Protein AF-A0AAJ0CCY1-F1 (afdb_monomer)

Secondary structure (DSSP, 8-state):
-HHHHHHSTTS-HHHHHHHHHHHHHHHHHHHHHHHHHHHHHHHHHHHGGGSS--HHHHHHHHHHHHHTTTT-HHHHHHHHHHHHHHHHHHHHHHHHT--

Organism: NCBI:txid1105319

Structure (mmCIF, N/CA/C/O backbone):
data_AF-A0AAJ0CCY1-F1
#
_entry.id   AF-A0AAJ0CCY1-F1
#
loop_
_atom_site.group_PDB
_atom_site.id
_atom_site.type_symbol
_atom_site.label_atom_id
_atom_site.label_alt_id
_atom_site.label_comp_id
_atom_site.label_asym_id
_atom_site.label_entity_id
_atom_site.label_seq_id
_atom_site.pdbx_PDB_ins_code
_atom_site.Cartn_x
_atom_site.Cartn_y
_atom_site.Cartn_z
_atom_site.occupancy
_atom_site.B_iso_or_equiv
_atom_site.auth_seq_id
_atom_site.auth_comp_id
_atom_site.auth_asym_id
_atom_site.auth_atom_id
_atom_site.pdbx_PDB_model_num
ATOM 1 N N . MET A 1 1 ? -2.735 11.083 -23.731 1.00 48.47 1 MET A N 1
ATOM 2 C CA . MET A 1 1 ? -1.943 9.843 -23.910 1.00 48.47 1 MET A CA 1
ATOM 3 C C . MET A 1 1 ? -0.911 9.973 -25.030 1.00 48.47 1 MET A C 1
ATOM 5 O O . MET A 1 1 ? 0.237 9.636 -24.783 1.00 48.47 1 MET A O 1
ATOM 9 N N . GLU A 1 2 ? -1.261 10.503 -26.210 1.00 50.25 2 GLU A N 1
ATOM 10 C CA . GLU A 1 2 ? -0.321 10.632 -27.346 1.00 50.25 2 GLU A CA 1
ATOM 11 C C . GLU A 1 2 ? 0.905 11.535 -27.097 1.00 50.25 2 GLU A C 1
ATOM 13 O O . GLU A 1 2 ? 1.977 11.270 -27.636 1.00 50.25 2 GLU A O 1
ATOM 18 N N . GLU A 1 3 ? 0.796 12.586 -26.277 1.00 50.81 3 GLU A N 1
ATOM 19 C CA . GLU A 1 3 ? 1.917 13.520 -26.053 1.00 50.81 3 GLU A CA 1
ATOM 20 C C . GLU A 1 3 ? 3.032 12.962 -25.153 1.00 50.81 3 GLU A C 1
ATOM 22 O O . GLU A 1 3 ? 4.199 13.289 -25.356 1.00 50.81 3 GLU A O 1
ATOM 27 N N . VAL A 1 4 ? 2.707 12.072 -24.208 1.00 50.19 4 VAL A N 1
ATOM 28 C CA . VAL A 1 4 ? 3.695 11.458 -23.298 1.00 50.19 4 VAL A CA 1
ATOM 29 C C . VAL A 1 4 ? 4.515 10.387 -24.027 1.00 50.19 4 VAL A C 1
ATOM 31 O O . VAL A 1 4 ? 5.731 10.315 -23.864 1.00 50.19 4 VAL A O 1
ATOM 34 N N . GLN A 1 5 ? 3.877 9.613 -24.914 1.00 43.66 5 GLN A N 1
ATOM 35 C CA . GLN A 1 5 ? 4.558 8.631 -25.770 1.00 43.66 5 GLN A CA 1
ATOM 36 C C . GLN A 1 5 ? 5.524 9.272 -26.775 1.00 43.66 5 GLN A C 1
ATOM 38 O O . GLN A 1 5 ? 6.540 8.668 -27.109 1.00 43.66 5 GLN A O 1
ATOM 43 N N . LYS A 1 6 ? 5.243 10.497 -27.241 1.00 52.50 6 LYS A N 1
ATOM 44 C CA . LYS A 1 6 ? 6.145 11.233 -28.142 1.00 52.50 6 LYS A CA 1
ATOM 45 C C . LYS A 1 6 ? 7.454 11.664 -27.476 1.00 52.50 6 LYS A C 1
ATOM 47 O O . LYS A 1 6 ? 8.451 11.789 -28.179 1.00 52.50 6 LYS A O 1
ATOM 52 N N . GLN A 1 7 ? 7.464 11.891 -26.159 1.00 49.94 7 GLN A N 1
ATOM 53 C CA . GLN A 1 7 ? 8.676 12.289 -25.426 1.00 49.94 7 GLN A CA 1
ATOM 54 C C . GLN A 1 7 ? 9.554 11.100 -25.008 1.00 49.94 7 GLN A C 1
ATOM 56 O O . GLN A 1 7 ? 10.761 11.271 -24.865 1.00 49.94 7 GLN A O 1
ATOM 61 N N . PHE A 1 8 ? 8.979 9.901 -24.867 1.00 49.16 8 PHE A N 1
ATOM 62 C CA . PHE A 1 8 ? 9.696 8.687 -24.456 1.00 49.16 8 PHE A CA 1
ATOM 63 C C . PHE A 1 8 ? 9.379 7.507 -25.395 1.00 49.16 8 PHE A C 1
ATOM 65 O O . PHE A 1 8 ? 8.685 6.562 -25.003 1.00 49.16 8 PHE A O 1
ATOM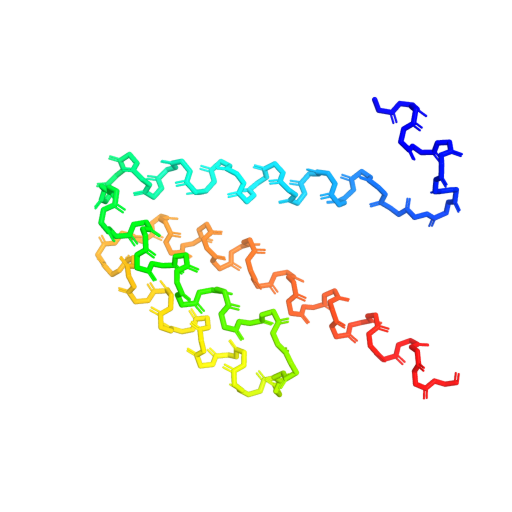 72 N N . PRO A 1 9 ? 9.841 7.553 -26.660 1.00 40.97 9 PRO A N 1
ATOM 73 C CA . PRO A 1 9 ? 9.605 6.474 -27.611 1.00 40.97 9 PRO A CA 1
ATOM 74 C C . PRO A 1 9 ? 10.311 5.192 -27.144 1.00 40.97 9 PRO A C 1
ATOM 76 O O . PRO A 1 9 ? 11.525 5.172 -26.966 1.00 40.97 9 PRO A O 1
ATOM 79 N N . GLY A 1 10 ? 9.545 4.116 -26.944 1.00 50.16 10 GLY A N 1
ATOM 80 C CA . GLY A 1 10 ? 10.052 2.808 -26.498 1.00 50.16 10 GLY A CA 1
ATOM 81 C C . GLY A 1 10 ? 9.885 2.521 -25.003 1.00 50.16 10 GLY A C 1
ATOM 82 O O . GLY A 1 10 ? 10.085 1.385 -24.586 1.00 50.16 10 GLY A O 1
ATOM 83 N N . SER A 1 11 ? 9.463 3.502 -24.203 1.00 53.81 11 SER A N 1
ATOM 84 C CA . SER A 1 11 ? 9.070 3.270 -22.811 1.00 53.81 11 SER A CA 1
ATOM 85 C C . SER A 1 11 ? 7.595 2.874 -22.742 1.00 53.81 11 SER A C 1
ATOM 87 O O . SER A 1 11 ? 6.750 3.509 -23.382 1.00 53.81 11 SER A O 1
ATOM 89 N N . ASP A 1 12 ? 7.263 1.859 -21.937 1.00 63.53 12 ASP A N 1
ATOM 90 C CA . ASP A 1 12 ? 5.876 1.474 -21.641 1.00 63.53 12 ASP A CA 1
ATOM 91 C C . ASP A 1 12 ? 5.213 2.493 -20.693 1.00 63.53 12 ASP A C 1
ATOM 93 O O . ASP A 1 12 ? 4.877 2.251 -19.533 1.00 63.53 12 ASP A O 1
ATOM 97 N N . THR A 1 13 ? 5.063 3.704 -21.221 1.00 57.88 13 THR A N 1
ATOM 98 C CA . THR A 1 13 ? 4.455 4.866 -20.571 1.00 57.88 13 THR A CA 1
ATOM 99 C C . THR A 1 13 ? 3.000 4.616 -20.193 1.00 57.88 13 THR A C 1
ATOM 101 O O . THR A 1 13 ? 2.503 5.237 -19.258 1.00 57.88 13 THR A O 1
ATOM 104 N N . LYS A 1 14 ? 2.314 3.688 -20.873 1.00 63.44 14 LYS A N 1
ATOM 105 C CA . LYS A 1 14 ? 0.948 3.288 -20.533 1.00 63.44 14 LYS A CA 1
ATOM 106 C C . LYS A 1 14 ? 0.930 2.499 -19.226 1.00 63.44 14 LYS A C 1
ATOM 108 O O . LYS A 1 14 ? 0.212 2.892 -18.313 1.00 63.44 14 LYS A O 1
ATOM 113 N N . THR A 1 15 ? 1.752 1.458 -19.107 1.00 64.06 15 THR A N 1
ATOM 114 C CA . THR A 1 15 ? 1.867 0.673 -17.869 1.00 64.06 15 THR A CA 1
ATOM 115 C C . THR A 1 15 ? 2.328 1.541 -16.696 1.00 64.06 15 THR A C 1
ATOM 117 O O . THR A 1 15 ? 1.788 1.429 -15.594 1.00 64.06 15 THR A O 1
ATOM 120 N N . MET A 1 16 ? 3.247 2.481 -16.946 1.00 58.09 16 MET A N 1
ATOM 121 C CA . MET A 1 16 ? 3.691 3.468 -15.956 1.00 58.09 16 MET A CA 1
ATOM 122 C C . MET A 1 16 ? 2.548 4.387 -15.486 1.00 58.09 16 MET A C 1
ATOM 124 O O . MET A 1 16 ? 2.356 4.554 -14.283 1.00 58.09 16 MET A O 1
ATOM 12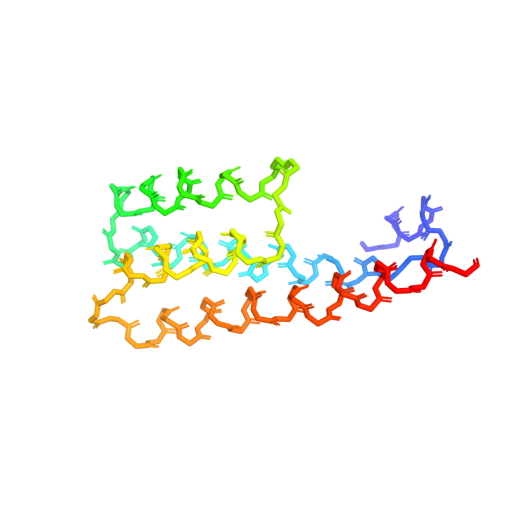8 N N . LEU A 1 17 ? 1.757 4.950 -16.408 1.00 63.25 17 LEU A N 1
ATOM 129 C CA . LEU A 1 17 ? 0.619 5.819 -16.076 1.00 63.25 17 LEU A CA 1
ATOM 130 C C . LEU A 1 17 ? -0.499 5.062 -15.350 1.00 63.25 17 LEU A C 1
ATOM 132 O O . LEU A 1 17 ? -1.044 5.562 -14.370 1.00 63.25 17 LEU A O 1
ATOM 136 N N . GLU A 1 18 ? -0.815 3.844 -15.786 1.00 66.31 18 GLU A N 1
ATOM 137 C CA . GLU A 1 18 ? -1.785 2.988 -15.099 1.00 66.31 18 GLU A CA 1
ATOM 138 C C . GLU A 1 18 ? -1.289 2.591 -13.696 1.00 66.31 18 GLU A C 1
ATOM 140 O O . GLU A 1 18 ? -2.089 2.461 -12.772 1.00 66.31 18 GLU A O 1
ATOM 145 N N . GLY A 1 19 ? 0.025 2.422 -13.511 1.00 66.06 19 GLY A N 1
ATOM 146 C CA . GLY A 1 19 ? 0.650 2.217 -12.203 1.00 66.06 19 GLY A CA 1
ATOM 147 C C . GLY A 1 19 ? 0.507 3.428 -11.284 1.00 66.06 19 GLY A C 1
ATOM 148 O O . GLY A 1 19 ? 0.103 3.270 -10.134 1.00 66.06 19 GLY A O 1
ATOM 149 N N . MET A 1 20 ? 0.762 4.631 -11.806 1.00 65.56 20 MET A N 1
ATOM 150 C CA . MET A 1 20 ? 0.574 5.886 -11.070 1.00 65.56 20 MET A CA 1
ATOM 151 C C . MET A 1 20 ? -0.885 6.090 -10.658 1.00 65.56 20 MET A C 1
ATOM 153 O O . MET A 1 20 ? -1.147 6.398 -9.500 1.00 65.56 20 MET A O 1
ATOM 157 N N . GLN A 1 21 ? -1.831 5.851 -11.570 1.00 67.31 21 GLN A N 1
ATOM 158 C CA . GLN A 1 21 ? -3.257 5.992 -11.280 1.00 67.31 21 GLN A CA 1
ATOM 159 C C . GLN A 1 21 ? -3.718 5.016 -10.188 1.00 67.31 21 GLN A C 1
ATOM 161 O O . GLN A 1 21 ? -4.350 5.440 -9.226 1.00 67.31 21 GLN A O 1
ATOM 166 N N . ARG A 1 22 ? -3.323 3.735 -10.269 1.00 71.44 22 ARG A N 1
ATOM 167 C CA . ARG A 1 22 ? -3.624 2.742 -9.219 1.00 71.44 22 ARG A CA 1
ATOM 168 C C . ARG A 1 22 ? -3.053 3.133 -7.856 1.00 71.44 22 ARG A C 1
ATOM 170 O O . ARG A 1 22 ? -3.689 2.872 -6.840 1.00 71.44 22 ARG A O 1
ATOM 177 N N . ASN A 1 23 ? -1.863 3.735 -7.830 1.00 74.75 23 ASN A N 1
ATOM 178 C CA . ASN A 1 23 ? -1.258 4.211 -6.590 1.00 74.75 23 ASN A CA 1
ATOM 179 C C . ASN A 1 23 ? -2.041 5.393 -5.999 1.00 74.75 23 ASN A C 1
ATOM 181 O O . ASN A 1 23 ? -2.318 5.407 -4.805 1.00 74.75 23 ASN A O 1
ATOM 185 N N . THR A 1 24 ? -2.454 6.348 -6.835 1.00 76.75 24 THR A N 1
ATOM 186 C CA . THR A 1 24 ? -3.278 7.484 -6.402 1.00 76.75 24 THR A CA 1
ATOM 187 C C . THR A 1 24 ? -4.637 7.036 -5.863 1.00 76.75 24 THR A C 1
ATOM 189 O O . THR A 1 24 ? -5.032 7.485 -4.790 1.00 76.75 24 THR A O 1
ATOM 192 N N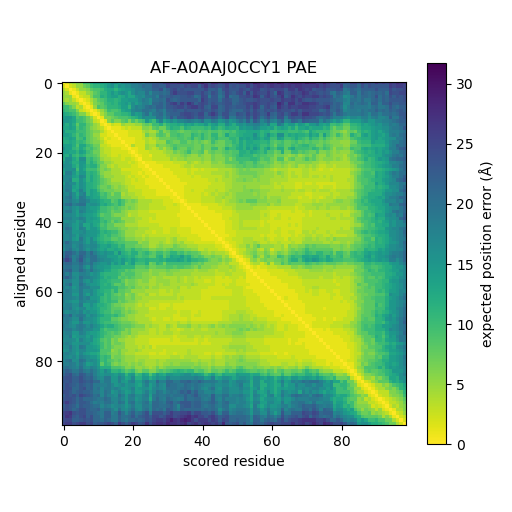 . ASP A 1 25 ? -5.329 6.126 -6.553 1.00 82.06 25 ASP A N 1
ATOM 193 C CA . ASP A 1 25 ? -6.624 5.602 -6.097 1.00 82.06 25 ASP A CA 1
ATOM 194 C C . ASP A 1 25 ? -6.484 4.894 -4.739 1.00 82.06 25 ASP A C 1
ATOM 196 O O . ASP A 1 25 ? -7.268 5.127 -3.819 1.00 82.06 25 ASP A O 1
ATOM 200 N N . PHE A 1 26 ? -5.420 4.102 -4.572 1.00 84.94 26 PHE A N 1
ATOM 201 C CA . PHE A 1 26 ? -5.106 3.449 -3.304 1.00 84.94 26 PHE A CA 1
ATOM 202 C C . PHE A 1 26 ? -4.834 4.452 -2.169 1.00 84.94 26 PHE A C 1
ATOM 204 O O . PHE A 1 26 ? -5.329 4.276 -1.056 1.00 84.94 26 PHE A O 1
ATOM 211 N N . GLU A 1 27 ? -4.075 5.518 -2.431 1.00 84.75 27 GLU A N 1
ATOM 212 C CA . GLU A 1 27 ? -3.809 6.565 -1.439 1.00 84.75 27 GLU A CA 1
ATOM 213 C C . GLU A 1 27 ? -5.094 7.262 -0.971 1.00 84.75 27 GLU A C 1
ATOM 215 O O . GLU A 1 27 ? -5.244 7.531 0.226 1.00 84.75 27 GLU A O 1
ATOM 220 N N . TYR A 1 28 ? -6.033 7.520 -1.887 1.00 86.31 28 TYR A N 1
ATOM 221 C CA . TYR A 1 28 ? -7.340 8.075 -1.540 1.00 86.31 28 TYR A CA 1
ATOM 222 C C . TYR A 1 28 ? -8.176 7.102 -0.708 1.00 86.31 28 TYR A C 1
ATOM 224 O O . TYR A 1 28 ? -8.712 7.518 0.317 1.00 86.31 28 TYR A O 1
ATOM 232 N N . ASP A 1 29 ? -8.234 5.821 -1.080 1.00 86.62 29 ASP A N 1
ATOM 233 C CA . ASP A 1 29 ? -8.985 4.806 -0.330 1.00 86.62 29 ASP A CA 1
ATOM 234 C C . ASP A 1 29 ? -8.473 4.654 1.107 1.00 86.62 29 ASP A C 1
ATOM 236 O O . ASP A 1 29 ? -9.261 4.548 2.050 1.00 86.62 29 ASP A O 1
ATOM 240 N N . VAL A 1 30 ? -7.149 4.671 1.296 1.00 87.62 30 VAL A N 1
ATOM 241 C CA . VAL A 1 30 ? -6.531 4.632 2.628 1.00 87.62 30 VAL A CA 1
ATOM 242 C C . VAL A 1 30 ? -6.922 5.866 3.429 1.00 87.62 30 VAL A C 1
ATOM 244 O O . VAL A 1 30 ? -7.301 5.747 4.593 1.00 87.62 30 VAL A O 1
ATOM 247 N N . LYS A 1 31 ? -6.871 7.053 2.821 1.00 89.62 31 LYS A N 1
ATOM 248 C CA . LYS A 1 31 ? -7.220 8.299 3.504 1.00 89.62 31 LYS A CA 1
ATOM 249 C C . LYS A 1 31 ? -8.704 8.376 3.871 1.00 89.62 31 LYS A C 1
ATOM 251 O O . LYS A 1 31 ? -9.020 8.872 4.950 1.00 89.62 31 LYS A O 1
ATOM 256 N N . ASP A 1 32 ? -9.588 7.892 3.003 1.00 90.75 32 ASP A N 1
ATOM 257 C CA . ASP A 1 32 ? -11.038 7.864 3.229 1.00 90.75 32 ASP A CA 1
ATOM 258 C C . ASP A 1 32 ? -11.422 6.833 4.302 1.00 90.75 32 ASP A C 1
ATOM 260 O O . ASP A 1 32 ? -12.165 7.140 5.232 1.00 90.75 32 ASP A O 1
ATOM 264 N N . THR A 1 33 ? -10.829 5.636 4.241 1.00 89.38 33 THR A N 1
ATOM 265 C CA . THR A 1 33 ? -11.169 4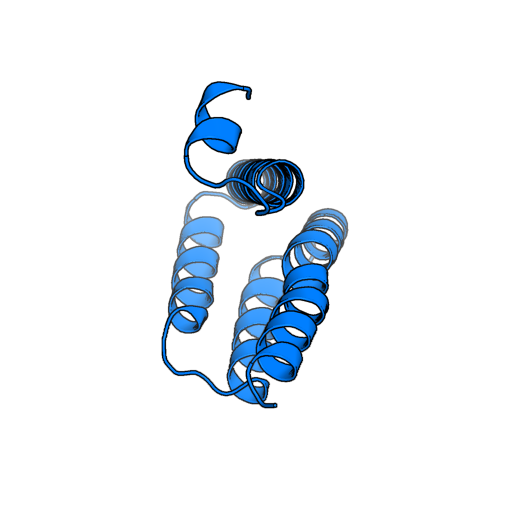.515 5.135 1.00 89.38 33 THR A CA 1
ATOM 266 C C . THR A 1 33 ? -10.515 4.627 6.513 1.00 89.38 33 THR A C 1
ATOM 268 O O . THR A 1 33 ? -11.145 4.341 7.529 1.00 89.38 33 THR A O 1
ATOM 271 N N . LEU A 1 34 ? -9.230 4.990 6.556 1.00 89.88 34 LEU A N 1
ATOM 272 C CA . LEU A 1 34 ? -8.389 4.944 7.762 1.00 89.88 34 LEU A CA 1
ATOM 273 C C . LEU A 1 34 ? -8.033 6.332 8.302 1.00 89.88 34 LEU A C 1
ATOM 275 O O . LEU A 1 34 ? -7.378 6.449 9.343 1.00 89.88 34 LEU A O 1
ATOM 279 N N . GLY A 1 35 ? -8.457 7.383 7.602 1.00 90.44 35 GLY A N 1
ATOM 280 C CA . GLY A 1 35 ? -8.191 8.764 7.959 1.00 90.44 35 GLY A CA 1
ATOM 281 C C . GLY A 1 35 ? -6.795 9.251 7.567 1.00 90.44 35 GLY A C 1
ATOM 282 O O . GLY A 1 35 ? -5.862 8.493 7.286 1.00 90.44 35 GLY A O 1
ATOM 283 N N . THR A 1 36 ? -6.647 10.575 7.595 1.00 89.94 36 THR A N 1
ATOM 284 C CA . THR A 1 36 ? -5.414 11.278 7.216 1.00 89.94 36 THR A CA 1
ATOM 285 C C . THR A 1 36 ? -4.203 10.861 8.052 1.00 89.94 36 THR A C 1
ATOM 287 O O . THR A 1 36 ? -3.116 10.751 7.503 1.00 89.94 36 THR A O 1
ATOM 290 N N . GLU A 1 37 ? -4.372 10.561 9.345 1.00 89.81 37 GLU A N 1
ATOM 291 C CA . GLU A 1 37 ? -3.248 10.172 10.213 1.00 89.81 37 GLU A CA 1
ATOM 292 C C . GLU A 1 37 ? -2.599 8.850 9.770 1.00 89.81 37 GLU A C 1
ATOM 294 O O . GLU A 1 37 ? -1.373 8.735 9.726 1.00 89.81 37 GLU A O 1
ATOM 299 N N . THR A 1 38 ? -3.413 7.855 9.416 1.00 88.12 38 THR A N 1
ATOM 300 C CA . THR A 1 38 ? -2.922 6.556 8.940 1.00 88.12 38 THR A CA 1
ATOM 301 C C . THR A 1 38 ? -2.256 6.693 7.576 1.00 88.12 38 THR A C 1
ATOM 303 O O . THR A 1 38 ? -1.192 6.119 7.346 1.00 88.12 38 THR A O 1
ATOM 306 N N . TRP A 1 39 ? -2.835 7.518 6.700 1.00 88.94 39 TRP A N 1
ATOM 307 C CA . TRP A 1 39 ? -2.240 7.857 5.412 1.00 88.94 39 TRP A CA 1
ATOM 308 C C . TRP A 1 39 ? -0.878 8.555 5.568 1.00 88.94 39 TRP A C 1
ATOM 310 O O . TRP A 1 39 ? 0.091 8.138 4.937 1.00 88.94 39 TRP A O 1
ATOM 320 N N . ASP A 1 40 ? -0.764 9.555 6.449 1.00 87.88 40 ASP A N 1
ATOM 321 C CA . ASP A 1 40 ? 0.493 10.274 6.700 1.00 87.88 40 ASP A CA 1
ATOM 322 C C . ASP A 1 40 ? 1.583 9.337 7.237 1.00 87.88 40 ASP A C 1
ATOM 324 O O . ASP A 1 40 ? 2.724 9.383 6.770 1.00 87.88 40 ASP A O 1
ATOM 328 N N . LYS A 1 41 ? 1.231 8.445 8.175 1.00 88.50 41 LYS A N 1
ATOM 329 C CA . LYS A 1 41 ? 2.145 7.419 8.708 1.00 88.50 41 LYS A CA 1
ATOM 330 C C . LYS A 1 41 ? 2.634 6.478 7.609 1.00 88.50 41 LYS A C 1
ATOM 332 O O . LYS A 1 41 ? 3.838 6.270 7.478 1.00 88.50 41 LYS A O 1
ATOM 337 N N . MET A 1 42 ? 1.722 5.953 6.794 1.00 86.44 42 MET A N 1
ATOM 338 C CA . MET A 1 42 ? 2.069 5.060 5.688 1.00 86.44 42 MET A CA 1
ATOM 339 C C . MET A 1 42 ? 2.959 5.767 4.653 1.00 86.44 42 MET A C 1
ATOM 341 O O . MET A 1 42 ? 3.944 5.195 4.194 1.00 86.44 42 MET A O 1
ATOM 345 N N . ASN A 1 43 ? 2.662 7.027 4.326 1.00 84.81 43 ASN A N 1
ATOM 346 C CA . ASN A 1 43 ? 3.450 7.835 3.396 1.00 84.81 43 ASN A CA 1
ATOM 347 C C . ASN A 1 43 ? 4.864 8.122 3.933 1.00 84.81 43 ASN A C 1
ATOM 349 O O . ASN A 1 43 ? 5.835 8.076 3.185 1.00 84.81 43 ASN A O 1
ATOM 353 N N . LEU A 1 44 ? 5.003 8.391 5.235 1.00 86.06 44 LEU A N 1
ATOM 354 C CA . LEU A 1 44 ? 6.307 8.548 5.888 1.00 86.06 44 LEU A CA 1
ATOM 355 C C . LEU A 1 44 ? 7.157 7.277 5.786 1.00 86.06 44 LEU A C 1
ATOM 357 O O . LEU A 1 44 ? 8.318 7.374 5.402 1.00 86.06 44 LEU A O 1
ATOM 361 N N . ILE A 1 45 ? 6.567 6.110 6.058 1.00 84.25 45 ILE A N 1
ATOM 362 C CA . ILE A 1 45 ? 7.248 4.810 5.951 1.00 84.25 45 ILE A CA 1
ATOM 363 C C . ILE A 1 45 ? 7.671 4.556 4.499 1.00 84.25 45 ILE A C 1
ATOM 365 O O . ILE A 1 45 ? 8.832 4.281 4.216 1.00 84.25 45 ILE A O 1
ATOM 369 N N . MET A 1 46 ? 6.753 4.724 3.545 1.00 79.75 46 MET A N 1
ATOM 370 C CA . MET A 1 46 ? 7.037 4.479 2.127 1.00 79.75 46 MET A CA 1
ATOM 371 C C . MET A 1 46 ? 8.053 5.465 1.537 1.00 79.75 46 MET A C 1
ATOM 373 O O . MET A 1 46 ? 8.762 5.118 0.600 1.00 79.75 46 MET A O 1
ATOM 377 N N . LYS A 1 47 ? 8.210 6.674 2.092 1.00 80.00 47 LYS A N 1
ATOM 378 C CA . LYS A 1 47 ? 9.287 7.590 1.678 1.00 80.00 47 LYS A CA 1
ATOM 379 C C . LYS A 1 47 ? 10.682 7.022 1.933 1.00 80.00 47 LYS A C 1
ATOM 381 O O . LYS A 1 47 ? 11.600 7.346 1.180 1.00 80.00 47 LYS A O 1
ATOM 386 N N . GLU A 1 48 ? 10.846 6.151 2.928 1.00 75.81 48 GLU A N 1
ATOM 387 C CA . GLU A 1 48 ? 12.138 5.523 3.211 1.00 75.81 48 GLU A CA 1
ATOM 388 C C . GLU A 1 48 ? 12.605 4.590 2.085 1.00 75.81 48 GLU A C 1
ATOM 390 O O . GLU A 1 48 ? 13.806 4.341 1.968 1.00 75.81 48 GLU A O 1
ATOM 395 N N . THR A 1 49 ? 11.705 4.130 1.200 1.00 69.81 49 THR A N 1
ATOM 396 C CA . THR A 1 49 ? 12.085 3.288 0.052 1.00 69.81 49 THR A CA 1
ATOM 397 C C . THR A 1 49 ? 12.755 4.060 -1.084 1.00 69.81 49 THR A C 1
ATOM 399 O O . THR A 1 49 ? 13.321 3.434 -1.971 1.00 69.81 49 THR A O 1
ATOM 402 N N . PHE A 1 50 ? 12.689 5.397 -1.100 1.00 64.75 50 PHE A N 1
ATOM 403 C CA . PHE A 1 50 ? 13.257 6.222 -2.179 1.00 64.75 50 PHE A CA 1
ATOM 404 C C . PHE A 1 50 ? 14.757 6.535 -2.003 1.00 64.75 50 PHE A C 1
ATOM 406 O O . PHE A 1 50 ? 15.326 7.265 -2.813 1.00 64.75 50 PHE A O 1
ATOM 413 N N . GLY A 1 51 ? 15.401 6.007 -0.956 1.00 66.81 51 GLY A N 1
ATOM 414 C CA . GLY A 1 51 ? 16.854 6.081 -0.762 1.00 66.81 51 GLY A CA 1
ATOM 415 C C . GLY A 1 51 ? 17.609 4.883 -1.352 1.00 66.81 51 GLY A C 1
ATOM 416 O O . GLY A 1 51 ? 17.006 3.938 -1.857 1.00 66.81 51 GLY A O 1
ATOM 417 N N . GLU A 1 52 ? 18.941 4.888 -1.238 1.00 71.38 52 GLU A N 1
ATOM 418 C CA . GLU A 1 52 ? 19.770 3.701 -1.496 1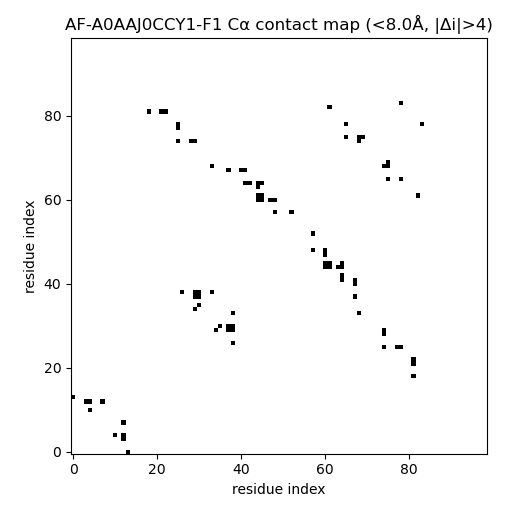.00 71.38 52 GLU A CA 1
ATOM 419 C C . GLU A 1 52 ? 19.495 2.645 -0.415 1.00 71.38 52 GLU A C 1
ATOM 421 O O . GLU A 1 52 ? 20.126 2.620 0.641 1.00 71.38 52 GLU A O 1
ATOM 426 N N . LYS A 1 53 ? 18.483 1.811 -0.660 1.00 71.12 53 LYS A N 1
ATOM 427 C CA . LYS A 1 53 ? 18.045 0.731 0.223 1.00 71.12 53 LYS A CA 1
ATOM 428 C C . LYS A 1 53 ? 18.268 -0.616 -0.440 1.00 71.12 53 LYS A C 1
ATOM 430 O O . LYS A 1 53 ? 18.009 -0.791 -1.629 1.00 71.12 53 LYS A O 1
ATOM 435 N N . SER A 1 54 ? 18.724 -1.586 0.343 1.00 75.88 54 SER A N 1
ATOM 436 C CA . SER A 1 54 ? 18.776 -2.974 -0.107 1.00 75.88 54 SER A CA 1
ATOM 437 C C . SER A 1 54 ? 17.364 -3.540 -0.306 1.00 75.88 54 SER A C 1
ATOM 439 O O . SER A 1 54 ? 16.399 -3.103 0.324 1.00 75.88 54 SER A O 1
ATOM 441 N N . ASN A 1 55 ? 17.233 -4.576 -1.138 1.00 72.44 55 ASN A N 1
ATOM 442 C CA . ASN A 1 55 ? 15.953 -5.269 -1.335 1.00 72.44 55 ASN A CA 1
ATOM 443 C C . ASN A 1 55 ? 15.372 -5.821 -0.020 1.00 72.44 55 ASN A C 1
ATOM 445 O O . ASN A 1 55 ? 14.156 -5.924 0.126 1.00 72.44 55 ASN A O 1
ATOM 449 N N . GLU A 1 56 ? 16.229 -6.192 0.935 1.00 74.44 56 GLU A N 1
ATOM 450 C CA . GLU A 1 56 ? 15.800 -6.676 2.248 1.00 74.44 56 GLU A CA 1
ATOM 451 C C . GLU A 1 56 ? 15.213 -5.541 3.099 1.00 74.44 56 GLU A C 1
ATOM 453 O O . GLU A 1 56 ? 14.128 -5.699 3.655 1.00 74.44 56 GLU A O 1
ATOM 458 N N . GLU A 1 57 ? 15.844 -4.362 3.105 1.00 75.06 57 GLU A N 1
ATOM 459 C CA . GLU A 1 57 ? 15.294 -3.164 3.755 1.00 75.06 57 GLU A CA 1
ATOM 460 C C . GLU A 1 57 ? 13.967 -2.729 3.125 1.00 75.06 57 GLU A C 1
ATOM 462 O O . GLU A 1 57 ? 13.014 -2.439 3.844 1.00 75.06 57 GLU A O 1
ATOM 467 N N . ILE A 1 58 ? 13.861 -2.747 1.793 1.00 77.06 58 ILE A N 1
ATOM 468 C CA . ILE A 1 58 ? 12.613 -2.409 1.091 1.00 77.06 58 ILE A CA 1
ATOM 469 C C . ILE A 1 58 ? 11.483 -3.365 1.500 1.00 77.06 58 ILE A C 1
ATOM 471 O O . ILE A 1 58 ? 10.357 -2.919 1.723 1.00 77.06 58 ILE A O 1
ATOM 475 N N . LYS A 1 59 ? 11.762 -4.668 1.653 1.00 79.38 59 LYS A N 1
ATOM 476 C CA . LYS A 1 59 ? 10.769 -5.638 2.147 1.00 79.38 59 LYS A CA 1
ATOM 477 C C . LYS A 1 59 ? 10.317 -5.330 3.571 1.00 79.38 59 LYS A C 1
ATOM 479 O O . LYS A 1 59 ? 9.126 -5.450 3.856 1.00 79.38 59 LYS A O 1
ATOM 484 N N . VAL A 1 60 ? 11.239 -4.935 4.450 1.00 83.44 60 VAL A N 1
ATOM 485 C CA . VAL A 1 60 ? 10.905 -4.540 5.827 1.00 83.44 60 VAL A CA 1
ATOM 486 C C . VAL A 1 60 ? 10.004 -3.306 5.820 1.00 83.44 60 VAL A C 1
ATOM 488 O O . VAL A 1 60 ? 8.923 -3.356 6.403 1.00 83.44 60 VAL A O 1
ATOM 491 N N . ILE A 1 61 ? 10.381 -2.261 5.079 1.00 82.62 61 ILE A N 1
ATOM 492 C CA . ILE A 1 61 ? 9.618 -1.009 4.969 1.00 82.62 61 ILE A CA 1
ATOM 493 C C . ILE A 1 61 ? 8.209 -1.269 4.411 1.00 82.62 61 ILE A C 1
ATOM 495 O O . ILE A 1 61 ? 7.216 -0.822 4.985 1.00 82.62 61 ILE A O 1
ATOM 499 N N . LYS A 1 62 ? 8.090 -2.065 3.337 1.00 83.50 62 LYS A N 1
ATOM 500 C CA . LYS A 1 62 ? 6.785 -2.488 2.792 1.00 83.50 62 LYS A CA 1
ATOM 501 C C . LYS A 1 62 ? 5.958 -3.252 3.825 1.00 83.50 62 LYS A C 1
ATOM 503 O O . LYS A 1 62 ? 4.751 -3.043 3.919 1.00 83.50 62 LYS A O 1
ATOM 508 N N . GLY A 1 63 ? 6.594 -4.119 4.611 1.00 86.38 63 GLY A N 1
ATOM 509 C CA . GLY A 1 63 ? 5.945 -4.841 5.701 1.00 86.38 63 GLY A CA 1
ATOM 510 C C . GLY A 1 63 ? 5.400 -3.912 6.788 1.00 86.38 63 GLY A C 1
ATOM 511 O O . GLY A 1 63 ? 4.302 -4.143 7.290 1.00 86.38 63 GLY A O 1
ATOM 512 N N . GLU A 1 64 ? 6.123 -2.847 7.134 1.00 87.69 64 GLU A N 1
ATOM 513 C CA . GLU A 1 64 ? 5.664 -1.839 8.095 1.00 87.69 64 GLU A CA 1
ATOM 514 C C . GLU A 1 64 ? 4.520 -0.985 7.546 1.00 87.69 64 GLU A C 1
ATOM 516 O O . GLU A 1 64 ? 3.518 -0.805 8.236 1.00 87.69 64 GLU A O 1
ATOM 521 N N . ALA A 1 65 ? 4.600 -0.553 6.286 1.00 86.81 65 ALA A N 1
ATOM 522 C CA . ALA A 1 65 ? 3.506 0.155 5.625 1.00 86.81 65 ALA A CA 1
ATOM 523 C C . ALA A 1 65 ? 2.238 -0.713 5.537 1.00 86.81 65 ALA A C 1
ATOM 525 O O . ALA A 1 65 ? 1.135 -0.239 5.805 1.00 86.81 65 ALA A O 1
ATOM 526 N N . ARG A 1 66 ? 2.386 -2.014 5.249 1.00 89.38 66 ARG A N 1
ATOM 527 C CA . ARG A 1 66 ? 1.270 -2.970 5.209 1.00 89.38 66 ARG A CA 1
ATOM 528 C C . ARG A 1 66 ? 0.582 -3.120 6.568 1.00 89.38 66 ARG A C 1
ATOM 530 O O . ARG A 1 66 ? -0.640 -3.243 6.607 1.00 89.38 66 ARG A O 1
ATOM 537 N N . LYS A 1 67 ? 1.331 -3.073 7.677 1.00 90.19 67 LYS A N 1
ATOM 538 C CA . LYS A 1 67 ? 0.763 -3.126 9.040 1.00 90.19 67 LYS A CA 1
ATOM 539 C C . LYS A 1 67 ? -0.135 -1.929 9.356 1.00 90.19 67 LYS A C 1
ATOM 541 O O . LYS A 1 67 ? -1.054 -2.067 10.156 1.00 90.19 67 LYS A O 1
ATOM 546 N N . CYS A 1 68 ? 0.062 -0.773 8.712 1.00 88.19 68 CYS A N 1
ATOM 547 C CA . CYS A 1 68 ? -0.858 0.364 8.851 1.00 88.19 68 CYS A CA 1
ATOM 548 C C . CYS A 1 68 ? -2.281 0.049 8.356 1.00 88.19 68 CYS A C 1
ATOM 550 O O . CYS A 1 68 ? -3.211 0.781 8.676 1.00 88.19 68 CYS A O 1
ATOM 552 N N . LEU A 1 69 ? -2.450 -1.034 7.593 1.00 90.25 69 LEU A N 1
ATOM 553 C CA . LEU A 1 69 ? -3.713 -1.491 7.020 1.00 90.25 69 LEU A CA 1
ATOM 554 C C . LEU A 1 69 ? -4.273 -2.718 7.765 1.00 90.25 69 LEU A C 1
ATOM 556 O O . LEU A 1 69 ? -5.142 -3.418 7.239 1.00 90.25 69 LEU A O 1
ATOM 560 N N . ASP A 1 70 ? -3.744 -3.060 8.945 1.00 89.62 70 ASP A N 1
ATOM 561 C CA . ASP A 1 70 ? -4.228 -4.198 9.734 1.00 89.62 70 ASP A CA 1
ATOM 562 C C . ASP A 1 70 ? -5.713 -4.058 10.086 1.00 89.62 70 ASP A C 1
ATOM 564 O O . ASP A 1 70 ? -6.192 -3.000 10.484 1.00 89.62 70 ASP A O 1
ATOM 568 N N . GLY A 1 71 ? -6.462 -5.145 9.882 1.00 88.12 71 GLY A N 1
ATOM 569 C CA . GLY A 1 71 ? -7.924 -5.160 9.993 1.00 88.12 71 GLY A CA 1
ATOM 570 C C . GLY A 1 71 ? -8.673 -4.793 8.704 1.00 88.12 71 GLY A C 1
ATOM 571 O O . GLY A 1 71 ? -9.887 -4.966 8.656 1.00 88.12 71 GLY A O 1
ATOM 572 N N . HIS A 1 72 ? -7.976 -4.364 7.643 1.00 89.94 72 HIS A N 1
ATOM 573 C CA . HIS A 1 72 ? -8.576 -3.972 6.362 1.00 89.94 72 HIS A CA 1
ATOM 574 C C . HIS A 1 72 ? -8.052 -4.837 5.207 1.00 89.94 72 HIS A C 1
ATOM 576 O O . HIS A 1 72 ? -7.237 -4.404 4.392 1.00 89.94 72 HIS A O 1
ATOM 582 N N . GLU A 1 73 ? -8.539 -6.080 5.118 1.00 89.69 73 GLU A N 1
ATOM 583 C CA . GLU A 1 73 ? -8.058 -7.085 4.152 1.00 89.69 73 GLU A CA 1
ATOM 584 C C . GLU A 1 73 ? -8.097 -6.618 2.690 1.00 89.69 73 GLU A C 1
ATOM 586 O O . GLU A 1 73 ? -7.226 -6.978 1.898 1.00 89.69 73 GLU A O 1
ATOM 591 N N . GLU A 1 74 ? -9.102 -5.827 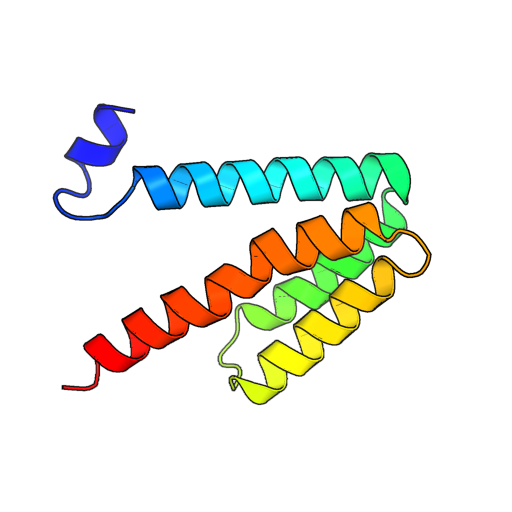2.309 1.00 87.44 74 GLU A N 1
ATOM 592 C CA . GLU A 1 74 ? -9.208 -5.312 0.945 1.00 87.44 74 GLU A CA 1
ATOM 593 C C . GLU A 1 74 ? -8.104 -4.292 0.635 1.00 87.44 74 GLU A C 1
A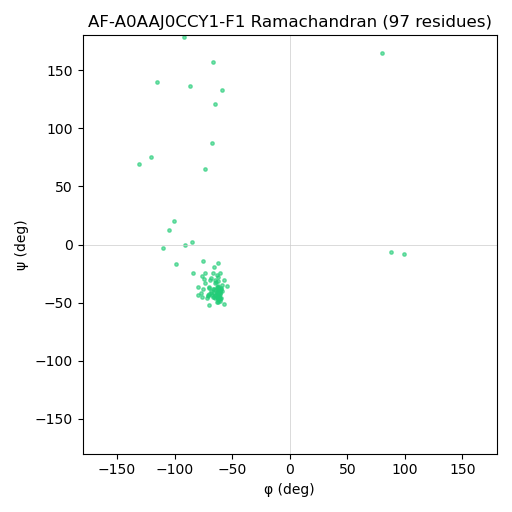TOM 595 O O . GLU A 1 74 ? -7.473 -4.376 -0.420 1.00 87.44 74 GLU A O 1
ATOM 600 N N . LEU A 1 75 ? -7.801 -3.394 1.579 1.00 88.31 75 LEU A N 1
ATOM 601 C CA . LEU A 1 75 ? -6.698 -2.441 1.447 1.00 88.31 75 LEU A CA 1
ATOM 602 C C . LEU A 1 75 ? -5.350 -3.163 1.430 1.00 88.31 75 LEU A C 1
ATOM 604 O O . LEU A 1 75 ? -4.494 -2.816 0.623 1.00 88.31 75 LEU A O 1
ATOM 608 N N . GLN A 1 76 ? -5.179 -4.218 2.234 1.00 89.88 76 GLN A N 1
ATOM 609 C CA . GLN A 1 76 ? -3.975 -5.055 2.185 1.00 89.88 76 GLN A CA 1
ATOM 610 C C . GLN A 1 76 ? -3.794 -5.721 0.816 1.00 89.88 76 GLN A C 1
ATOM 612 O O . GLN A 1 76 ? -2.712 -5.660 0.244 1.00 89.88 76 GLN A O 1
ATOM 617 N N . LYS A 1 77 ? -4.858 -6.300 0.243 1.00 87.12 77 LYS A N 1
ATOM 618 C CA . LYS A 1 77 ? -4.808 -6.902 -1.101 1.00 87.12 77 LYS A CA 1
ATOM 619 C C . LYS A 1 77 ? -4.471 -5.875 -2.182 1.00 87.12 77 LYS A C 1
ATOM 621 O O . LYS A 1 77 ? -3.692 -6.178 -3.085 1.00 87.12 77 LYS A O 1
ATOM 626 N N . ARG A 1 78 ? -5.043 -4.667 -2.103 1.00 84.81 78 ARG A N 1
ATOM 627 C CA . ARG A 1 78 ? -4.727 -3.570 -3.032 1.00 84.81 78 ARG A CA 1
ATOM 628 C C . ARG A 1 78 ? -3.274 -3.117 -2.873 1.00 84.81 78 ARG A C 1
ATOM 630 O O . ARG A 1 78 ? -2.587 -2.992 -3.881 1.00 84.81 78 ARG A O 1
ATOM 637 N N . PHE A 1 79 ? -2.783 -2.974 -1.641 1.00 86.31 79 PHE A N 1
ATOM 638 C CA . PHE A 1 79 ? -1.379 -2.671 -1.352 1.00 86.31 79 PHE A CA 1
ATOM 639 C C . PHE A 1 79 ? -0.445 -3.728 -1.956 1.00 86.31 79 PHE A C 1
ATOM 641 O O . PHE A 1 79 ? 0.446 -3.393 -2.733 1.00 86.31 79 PHE A O 1
ATOM 648 N N . ASP A 1 80 ? -0.699 -5.010 -1.690 1.00 83.88 80 ASP A N 1
ATOM 649 C CA . ASP A 1 80 ? 0.109 -6.120 -2.203 1.00 83.88 80 ASP A CA 1
ATOM 650 C C . ASP A 1 80 ? 0.071 -6.178 -3.748 1.00 83.88 80 ASP A C 1
ATOM 652 O O . ASP A 1 80 ? 1.085 -6.439 -4.394 1.00 83.88 80 ASP A O 1
ATOM 656 N N . SER A 1 81 ? -1.068 -5.859 -4.375 1.00 81.19 81 SER A N 1
ATOM 657 C CA . SER A 1 81 ? -1.183 -5.775 -5.839 1.00 81.19 81 SER A CA 1
ATOM 658 C C . SER A 1 81 ? -0.443 -4.573 -6.439 1.00 81.19 81 SER A C 1
ATOM 660 O O . SER A 1 81 ? 0.086 -4.677 -7.550 1.00 81.19 81 SER A O 1
ATOM 662 N N . THR A 1 82 ? -0.438 -3.428 -5.754 1.00 75.38 82 THR A N 1
ATOM 663 C CA . THR A 1 82 ? 0.219 -2.195 -6.212 1.00 75.38 82 THR A CA 1
ATOM 664 C C . THR A 1 82 ? 1.733 -2.287 -6.036 1.00 75.38 82 THR A C 1
ATOM 666 O O . THR A 1 82 ? 2.475 -2.002 -6.973 1.00 75.38 82 THR A O 1
ATOM 669 N N . PHE A 1 83 ? 2.203 -2.760 -4.880 1.00 72.75 83 PHE A N 1
ATOM 670 C CA . PHE A 1 83 ? 3.623 -2.771 -4.518 1.00 72.75 83 PHE A CA 1
ATOM 671 C C . PHE A 1 83 ? 4.326 -4.116 -4.739 1.00 72.75 83 PHE A C 1
ATOM 673 O O . PHE A 1 83 ? 5.556 -4.142 -4.819 1.00 72.75 83 PHE A O 1
ATOM 680 N N . GLY A 1 84 ? 3.584 -5.216 -4.894 1.00 66.69 84 GLY A N 1
ATOM 681 C CA . GLY A 1 84 ? 4.141 -6.534 -5.215 1.00 66.69 84 GLY A CA 1
ATOM 682 C C . GLY A 1 84 ? 4.565 -6.680 -6.680 1.00 66.69 84 GLY A C 1
ATOM 683 O O . GLY A 1 84 ? 5.494 -7.425 -6.978 1.00 66.69 84 GLY A O 1
ATOM 684 N N . LYS A 1 85 ? 3.950 -5.927 -7.606 1.00 59.53 85 LYS A N 1
ATOM 685 C CA . LYS A 1 85 ? 4.399 -5.866 -9.012 1.00 59.53 85 LYS A CA 1
ATOM 686 C C . LYS A 1 85 ? 5.683 -5.058 -9.184 1.00 59.53 85 LYS A C 1
ATOM 688 O O . LYS A 1 85 ? 6.529 -5.431 -9.992 1.00 59.53 85 LYS A O 1
ATOM 693 N N . ILE A 1 86 ? 5.862 -4.024 -8.358 1.00 54.38 86 ILE A N 1
ATOM 694 C CA . ILE A 1 86 ? 7.082 -3.211 -8.334 1.00 54.38 86 ILE A CA 1
ATOM 695 C C . ILE A 1 86 ? 8.300 -4.091 -8.010 1.00 54.38 86 ILE A C 1
ATOM 697 O O . ILE A 1 86 ? 9.328 -3.940 -8.653 1.00 54.38 86 ILE A O 1
ATOM 701 N N . ASP A 1 87 ? 8.190 -5.084 -7.118 1.00 53.44 87 ASP A N 1
ATOM 702 C CA . ASP A 1 87 ? 9.310 -6.009 -6.861 1.00 53.44 87 ASP A CA 1
ATOM 703 C C . ASP A 1 87 ? 9.693 -6.848 -8.091 1.00 53.44 87 ASP A C 1
ATOM 705 O O . ASP A 1 87 ? 1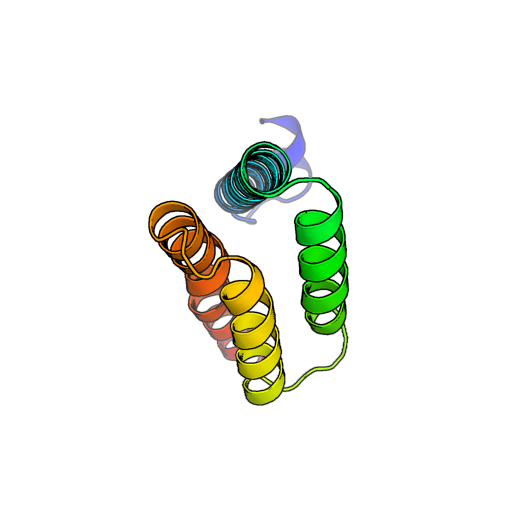0.873 -7.091 -8.313 1.00 53.44 87 ASP A O 1
ATOM 709 N N . ALA A 1 88 ? 8.736 -7.274 -8.919 1.00 48.72 88 ALA A N 1
ATOM 710 C CA . ALA A 1 88 ? 9.032 -8.092 -10.098 1.00 48.72 88 ALA A CA 1
ATOM 711 C C . ALA A 1 88 ? 9.607 -7.262 -11.258 1.00 48.72 88 ALA A C 1
ATOM 713 O O . ALA A 1 88 ? 10.553 -7.688 -11.918 1.00 48.72 88 ALA A O 1
ATOM 714 N N . GLU A 1 89 ? 9.060 -6.069 -11.497 1.00 44.66 89 GLU A N 1
ATOM 715 C CA . GLU A 1 89 ? 9.475 -5.204 -12.607 1.00 44.66 89 GLU A CA 1
ATOM 716 C C . GLU A 1 89 ? 10.767 -4.433 -12.291 1.00 44.66 89 GLU A C 1
ATOM 718 O O . GLU A 1 89 ? 11.624 -4.301 -13.164 1.00 44.66 89 GLU A O 1
ATOM 723 N N . THR A 1 90 ? 10.973 -3.992 -11.043 1.00 50.44 90 THR A N 1
ATOM 724 C CA . THR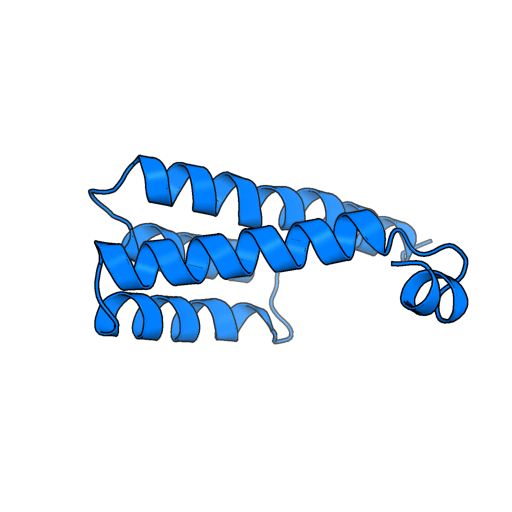 A 1 90 ? 12.226 -3.345 -10.615 1.00 50.44 90 THR A CA 1
ATOM 725 C C . THR A 1 90 ? 13.389 -4.337 -10.563 1.00 50.44 90 THR A C 1
ATOM 727 O O . THR A 1 90 ? 14.491 -3.985 -10.982 1.00 50.44 90 THR A O 1
ATOM 730 N N . VAL A 1 91 ? 13.160 -5.589 -10.142 1.00 48.59 91 VAL A N 1
ATOM 731 C CA . VAL A 1 91 ? 14.180 -6.652 -10.232 1.00 48.59 91 VAL A CA 1
ATOM 732 C C . VAL A 1 91 ? 14.496 -6.977 -11.695 1.00 48.59 91 VAL A C 1
ATOM 734 O O . VAL A 1 91 ? 15.667 -6.991 -12.065 1.00 48.59 91 VAL A O 1
ATOM 737 N N . ALA A 1 92 ? 13.484 -7.124 -12.557 1.00 46.56 92 ALA A N 1
ATOM 738 C CA . ALA A 1 92 ? 13.695 -7.402 -13.981 1.00 46.56 92 ALA A CA 1
ATOM 739 C C . ALA A 1 92 ? 14.424 -6.266 -14.731 1.00 46.56 92 ALA A C 1
ATOM 741 O O . ALA A 1 92 ? 15.184 -6.522 -15.669 1.00 46.56 92 ALA A O 1
ATOM 742 N N . LEU A 1 93 ? 14.216 -5.008 -14.330 1.00 43.25 93 LEU A N 1
ATOM 743 C CA . LEU A 1 93 ? 14.972 -3.862 -14.841 1.00 43.25 93 LEU A CA 1
ATOM 744 C C . LEU A 1 93 ? 16.412 -3.858 -14.308 1.00 43.25 93 LEU A C 1
ATOM 746 O O . LEU A 1 93 ? 17.339 -3.726 -15.102 1.00 43.25 93 LEU A O 1
ATOM 750 N N . ALA A 1 94 ? 16.630 -4.071 -13.007 1.00 46.38 94 ALA A N 1
ATOM 751 C CA . ALA A 1 94 ? 17.972 -4.106 -12.413 1.00 46.38 94 ALA A CA 1
ATOM 752 C C . ALA A 1 94 ? 18.854 -5.242 -12.975 1.00 46.38 94 ALA A C 1
ATOM 754 O O . ALA A 1 94 ? 20.049 -5.045 -13.214 1.00 46.38 94 ALA A O 1
ATOM 755 N N . GLU A 1 95 ? 18.270 -6.413 -13.252 1.00 45.84 95 GLU A N 1
ATOM 756 C CA . GLU A 1 95 ? 18.975 -7.542 -13.875 1.00 45.84 95 GLU A CA 1
ATOM 757 C C . GLU A 1 95 ? 19.340 -7.283 -15.348 1.00 45.84 95 GLU A C 1
ATOM 759 O O . GLU A 1 95 ? 20.378 -7.755 -15.813 1.00 45.84 95 GLU A O 1
ATOM 764 N N . ASN A 1 96 ? 18.547 -6.493 -16.082 1.00 47.50 96 ASN A N 1
ATOM 765 C CA . ASN A 1 96 ? 18.853 -6.126 -17.472 1.00 47.50 96 ASN A CA 1
ATOM 766 C C . ASN A 1 96 ? 19.993 -5.102 -17.604 1.00 47.50 96 ASN A C 1
ATOM 768 O O . ASN A 1 96 ? 20.652 -5.074 -18.639 1.00 47.50 96 ASN A O 1
ATOM 772 N N . TYR A 1 97 ? 20.256 -4.291 -16.574 1.00 45.81 97 TYR A N 1
ATOM 773 C CA . TYR A 1 97 ? 21.347 -3.303 -16.571 1.00 45.81 97 TYR A CA 1
ATOM 774 C C . TYR A 1 97 ? 22.678 -3.839 -16.008 1.00 45.81 97 TYR A C 1
ATOM 776 O O . TYR A 1 97 ? 23.664 -3.106 -15.986 1.00 45.81 97 TYR A O 1
ATOM 784 N N . SER A 1 98 ? 22.733 -5.107 -15.581 1.00 43.56 98 SER A N 1
ATOM 785 C CA . SER A 1 98 ? 23.952 -5.761 -15.066 1.00 43.56 98 SER A CA 1
ATOM 786 C C . SER A 1 98 ? 24.659 -6.669 -16.093 1.00 43.56 98 SER A C 1
ATOM 788 O O . SER A 1 98 ? 25.426 -7.550 -15.699 1.00 43.56 98 SER A O 1
ATOM 790 N N . LYS A 1 99 ? 24.413 -6.484 -17.399 1.00 41.53 99 LYS A N 1
ATOM 791 C CA . LYS A 1 99 ? 25.100 -7.191 -18.497 1.00 41.53 99 LYS A CA 1
ATOM 792 C C . LYS A 1 99 ? 25.831 -6.242 -19.434 1.00 41.53 99 LYS A C 1
ATOM 794 O O . LYS A 1 99 ? 25.247 -5.193 -19.776 1.00 41.53 99 LYS A O 1
#

Mean predicted aligned error: 10.05 Å

pLDDT: mean 71.91, std 16.32, range [40.97, 90.75]

Sequence (99 aa):
MEEVQKQFPGSDTKTMLEGMQRNTDFEYDVKDTLGTETWDKMNLIMKETFGEKSNEEIKVIKGEARKCLDGHEELQKRFDSTFGKIDAETVALAENYSK

Solvent-accessible surface area (backbone atoms only — not comparable to full-atom values): 5705 Å² total; per-residue (Å²): 115,73,71,64,47,71,76,42,77,90,56,69,56,64,64,52,50,54,50,53,49,55,51,52,55,49,54,49,51,42,30,72,75,60,32,61,68,48,37,51,53,34,50,57,43,55,53,62,60,79,52,101,60,55,74,67,54,43,52,50,41,52,52,56,36,47,56,71,35,67,95,35,68,68,59,39,52,50,49,48,60,62,56,54,49,49,58,56,53,53,48,56,50,56,61,64,71,73,112

Nearest PDB structures (foldseek):
  4mtx-assembly2_D  TM=3.967E-01  e=7.488E+00  Arabidopsis thaliana

Radius of gyration: 15.21 Å; Cα contacts (8 Å, |Δi|>4): 45; chains: 1; bounding box: 36×22×38 Å

Foldseek 3Di:
DVVVCVVPPPDPVVVVVVLVVLVVVLLVCCCVPVNPVLSVVLVVLQVVVPDPDDPVSNVVSLVVSLVSCPPPVVSSVSSCVSVVVCVVVVVVVVVVVPD